Protein AF-A0A257TU50-F1 (afdb_monomer_lite)

Sequence (129 aa):
MDREEFIRVVEEANPHTVFAPLGITVANYDPDEMQVAMEIGERHLQHLGVLHGGVSALLAESAASRTGSLLATARPLFRGRTTQVYAVEVTDEIGALVCAARCTIAVRPRRSAERAPREAREPRAGGEA

Radius of gyration: 23.8 Å; chains: 1; bounding box: 45×47×83 Å

Structure (mmCIF, N/CA/C/O backbone):
data_AF-A0A257TU50-F1
#
_entry.id   AF-A0A257TU50-F1
#
loop_
_atom_site.group_PDB
_atom_site.id
_atom_site.type_symbol
_atom_site.label_atom_id
_atom_site.label_alt_id
_atom_site.label_comp_id
_atom_site.label_asym_id
_atom_site.label_entity_id
_atom_site.label_seq_id
_atom_site.pdbx_PDB_ins_code
_atom_site.Cartn_x
_atom_site.Cartn_y
_atom_site.Cartn_z
_atom_site.occupancy
_atom_site.B_iso_or_equiv
_atom_site.auth_seq_id
_atom_site.auth_comp_id
_atom_site.auth_asym_id
_atom_site.auth_atom_id
_atom_site.pdbx_PDB_model_num
ATOM 1 N N . MET A 1 1 ? 12.000 1.618 -21.088 1.00 69.50 1 MET A N 1
ATOM 2 C CA . MET A 1 1 ? 11.992 0.265 -20.517 1.00 69.50 1 MET A CA 1
ATOM 3 C C . MET A 1 1 ? 10.728 -0.405 -21.002 1.00 69.50 1 MET A C 1
ATOM 5 O O . MET A 1 1 ? 9.666 0.197 -20.860 1.00 69.50 1 MET A O 1
ATOM 9 N N . ASP A 1 2 ? 10.844 -1.551 -21.663 1.00 79.44 2 ASP A N 1
ATOM 10 C CA . ASP A 1 2 ? 9.668 -2.324 -22.076 1.00 79.44 2 ASP A CA 1
ATOM 11 C C . ASP A 1 2 ? 9.111 -3.164 -20.907 1.00 79.44 2 ASP A C 1
ATOM 13 O O . ASP A 1 2 ? 9.708 -3.233 -19.829 1.00 79.44 2 ASP A O 1
ATOM 17 N N . ARG A 1 3 ? 7.934 -3.774 -21.097 1.00 73.62 3 ARG A N 1
ATOM 18 C CA . ARG A 1 3 ? 7.250 -4.561 -20.057 1.00 73.62 3 ARG A CA 1
ATOM 19 C C . ARG A 1 3 ? 8.091 -5.730 -19.550 1.00 73.62 3 ARG A C 1
ATOM 21 O O . ARG A 1 3 ? 8.099 -5.994 -18.351 1.00 73.62 3 ARG A O 1
ATOM 28 N N . GLU A 1 4 ? 8.763 -6.448 -20.442 1.00 80.88 4 GLU A N 1
ATOM 29 C CA . GLU A 1 4 ? 9.524 -7.650 -20.087 1.00 80.88 4 GLU A CA 1
ATOM 30 C C . GLU A 1 4 ? 10.817 -7.288 -19.353 1.00 80.88 4 GLU A C 1
ATOM 32 O O . GLU A 1 4 ? 11.205 -7.953 -18.395 1.00 80.88 4 GLU A O 1
ATOM 37 N N . GLU A 1 5 ? 11.477 -6.215 -19.778 1.00 81.12 5 GLU A N 1
ATOM 38 C CA . GLU A 1 5 ? 12.626 -5.618 -19.108 1.00 81.12 5 GLU A CA 1
ATOM 39 C C . GLU A 1 5 ? 12.261 -5.134 -17.699 1.00 81.12 5 GLU A C 1
ATOM 41 O O . GLU A 1 5 ? 12.950 -5.497 -16.748 1.00 81.12 5 GLU A O 1
ATOM 46 N N . PHE A 1 6 ? 11.142 -4.420 -17.532 1.00 79.56 6 PHE A N 1
ATOM 47 C CA . PHE A 1 6 ? 10.698 -3.955 -16.214 1.00 79.56 6 PHE A CA 1
ATOM 48 C C . PHE A 1 6 ? 10.346 -5.111 -15.274 1.00 79.56 6 PHE A C 1
ATOM 50 O O . PHE A 1 6 ? 10.798 -5.128 -14.129 1.00 79.56 6 PHE A O 1
ATOM 57 N N . ILE A 1 7 ? 9.576 -6.098 -15.750 1.00 79.38 7 ILE A N 1
ATOM 58 C CA . ILE A 1 7 ? 9.208 -7.266 -14.937 1.00 79.38 7 ILE A CA 1
ATOM 59 C C . ILE A 1 7 ? 10.462 -8.019 -14.486 1.00 79.38 7 ILE A C 1
ATOM 61 O O . ILE A 1 7 ? 10.571 -8.316 -13.301 1.00 79.38 7 ILE A O 1
ATOM 65 N N . ARG A 1 8 ? 11.437 -8.249 -15.377 1.00 82.31 8 ARG A N 1
ATOM 66 C CA . ARG A 1 8 ? 12.713 -8.886 -15.005 1.00 82.31 8 ARG A CA 1
ATOM 67 C C . ARG A 1 8 ? 13.460 -8.102 -13.930 1.00 82.31 8 ARG A C 1
ATOM 69 O O . ARG A 1 8 ? 13.891 -8.699 -12.952 1.00 82.31 8 ARG A O 1
ATOM 76 N N . VAL A 1 9 ? 13.572 -6.779 -14.072 1.00 81.69 9 VAL A N 1
ATOM 77 C CA . VAL A 1 9 ? 14.241 -5.923 -13.075 1.00 81.69 9 VAL A CA 1
ATOM 78 C C . VAL A 1 9 ? 13.555 -6.023 -11.711 1.00 81.69 9 VAL A C 1
ATOM 80 O O . VAL A 1 9 ? 14.226 -6.150 -10.686 1.00 81.69 9 VAL A O 1
ATOM 83 N N . VAL A 1 10 ? 12.220 -5.990 -11.685 1.00 77.12 10 VAL A N 1
ATOM 84 C CA . VAL A 1 10 ? 11.456 -6.143 -10.441 1.00 77.12 10 VAL A CA 1
ATOM 85 C C . VAL A 1 10 ? 11.656 -7.541 -9.856 1.00 77.12 10 VAL A C 1
ATOM 87 O O . VAL A 1 10 ? 11.955 -7.660 -8.672 1.00 77.12 10 VAL A O 1
ATOM 90 N N . GLU A 1 11 ? 11.556 -8.598 -10.661 1.00 79.19 11 GLU A N 1
ATOM 91 C CA . GLU A 1 11 ? 11.745 -9.981 -10.211 1.00 79.19 11 GLU A CA 1
ATOM 92 C C . GLU A 1 11 ? 13.157 -10.261 -9.680 1.00 79.19 11 GLU A C 1
ATOM 94 O O . GLU A 1 11 ? 13.291 -10.944 -8.665 1.00 79.19 11 GLU A O 1
ATOM 99 N N . GLU A 1 12 ? 14.199 -9.698 -10.293 1.00 85.00 12 GLU A N 1
ATOM 100 C CA . GLU A 1 12 ? 15.582 -9.812 -9.812 1.00 85.00 12 GLU A CA 1
ATOM 101 C C . GLU A 1 12 ? 15.804 -9.060 -8.493 1.00 85.00 12 GLU A C 1
ATOM 103 O O . GLU A 1 12 ? 16.529 -9.538 -7.618 1.00 85.00 12 GLU A O 1
ATOM 108 N N . ALA A 1 13 ? 15.155 -7.906 -8.311 1.00 81.00 13 ALA A N 1
ATOM 109 C CA . ALA A 1 13 ? 15.233 -7.140 -7.070 1.00 81.00 13 ALA A CA 1
ATOM 110 C C . ALA A 1 13 ? 14.366 -7.736 -5.942 1.00 81.00 13 ALA A C 1
ATOM 112 O O . ALA A 1 13 ? 14.705 -7.592 -4.763 1.00 81.00 13 ALA A O 1
ATOM 113 N N . ASN A 1 14 ? 13.266 -8.420 -6.282 1.00 80.62 14 ASN A N 1
ATOM 114 C CA . ASN A 1 14 ? 12.231 -8.893 -5.353 1.00 80.62 14 ASN A CA 1
ATOM 115 C C . ASN A 1 14 ? 12.735 -9.660 -4.118 1.00 80.62 14 ASN A C 1
ATOM 117 O O . ASN A 1 14 ? 12.199 -9.400 -3.036 1.00 80.62 14 ASN A O 1
ATOM 121 N N . PRO A 1 15 ? 13.741 -10.560 -4.199 1.00 85.75 15 PRO A N 1
ATOM 122 C CA . PRO A 1 15 ? 14.267 -11.266 -3.026 1.00 85.75 15 PRO A CA 1
ATOM 123 C C . PRO A 1 15 ? 14.782 -10.345 -1.910 1.00 85.75 15 PRO A C 1
ATOM 125 O O . PRO A 1 15 ? 14.913 -10.781 -0.766 1.00 85.75 15 PRO A O 1
ATOM 128 N N . HIS A 1 16 ? 15.066 -9.080 -2.227 1.00 86.12 16 HIS A N 1
ATOM 129 C CA . HIS A 1 16 ? 15.618 -8.085 -1.310 1.00 86.12 16 HIS A CA 1
ATOM 130 C C . HIS A 1 16 ? 14.650 -6.932 -0.994 1.00 86.12 16 HIS A C 1
ATOM 132 O O . HIS A 1 16 ? 15.052 -5.959 -0.355 1.00 86.12 16 HIS A O 1
ATOM 138 N N . THR A 1 17 ? 13.382 -7.023 -1.407 1.00 88.19 17 THR A N 1
ATOM 139 C CA . THR A 1 17 ? 12.360 -5.993 -1.154 1.00 88.19 17 THR A CA 1
ATOM 140 C C . THR A 1 17 ? 11.211 -6.532 -0.303 1.00 88.19 1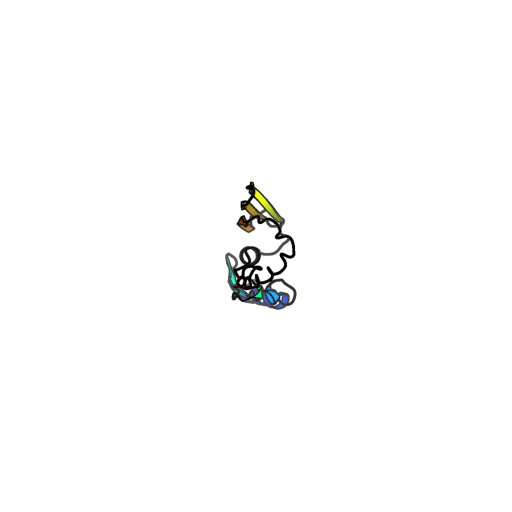7 THR A C 1
ATOM 142 O O . THR A 1 17 ? 11.182 -7.695 0.093 1.00 88.19 17 THR A O 1
ATOM 145 N N . VAL A 1 18 ? 10.222 -5.680 -0.025 1.00 89.19 18 VAL A N 1
ATOM 146 C CA . VAL A 1 18 ? 8.976 -6.075 0.651 1.00 89.19 18 VAL A CA 1
ATOM 147 C C . VAL A 1 18 ? 8.107 -7.030 -0.181 1.00 89.19 18 VAL A C 1
ATOM 149 O O . VAL A 1 18 ? 7.201 -7.645 0.380 1.00 89.19 18 VAL A O 1
ATOM 152 N N . PHE A 1 19 ? 8.378 -7.199 -1.484 1.00 89.75 19 PHE A N 1
ATOM 153 C CA . PHE A 1 19 ? 7.571 -8.047 -2.364 1.00 89.75 19 PHE A CA 1
ATOM 154 C C . PHE A 1 19 ? 7.701 -9.525 -2.001 1.00 89.75 19 PHE A C 1
ATOM 156 O O . PHE A 1 19 ? 6.683 -10.182 -1.800 1.00 89.75 19 PHE A O 1
ATOM 163 N N . ALA A 1 20 ? 8.922 -10.042 -1.840 1.00 90.19 20 ALA A N 1
ATOM 164 C CA . ALA A 1 20 ? 9.144 -11.447 -1.498 1.00 90.19 20 ALA A CA 1
ATOM 165 C C . ALA A 1 20 ? 8.497 -11.884 -0.164 1.00 90.19 20 ALA A C 1
ATOM 167 O O . ALA A 1 20 ? 7.720 -12.841 -0.176 1.00 90.19 20 ALA A O 1
ATOM 168 N N . PRO A 1 21 ? 8.727 -11.214 0.987 1.00 90.69 21 PRO A N 1
ATOM 169 C CA . PRO A 1 21 ? 8.136 -11.637 2.257 1.00 90.69 21 PRO A CA 1
ATOM 170 C C . PRO A 1 21 ? 6.609 -11.482 2.291 1.00 90.69 21 PRO A C 1
ATOM 172 O O . PRO A 1 21 ? 5.940 -12.202 3.033 1.00 90.69 21 PRO A O 1
ATOM 175 N N . LEU A 1 22 ? 6.036 -10.580 1.488 1.00 91.50 22 LEU A N 1
ATOM 176 C CA . LEU A 1 22 ? 4.586 -10.414 1.368 1.00 91.50 22 LEU A CA 1
ATOM 177 C C . LEU A 1 22 ? 3.990 -11.184 0.182 1.00 91.50 22 LEU A C 1
ATOM 179 O O . LEU A 1 22 ? 2.774 -11.260 0.068 1.00 91.50 22 LEU A O 1
ATOM 183 N N . GLY A 1 23 ? 4.790 -11.865 -0.640 1.00 89.94 23 GLY A N 1
ATOM 184 C CA . GLY A 1 23 ? 4.312 -12.586 -1.826 1.00 89.94 23 GLY A CA 1
ATOM 185 C C . GLY A 1 23 ? 3.569 -11.685 -2.815 1.00 89.94 23 GLY A C 1
ATOM 186 O O . GLY A 1 23 ? 2.549 -12.094 -3.368 1.00 89.94 23 GLY A O 1
ATOM 187 N N . ILE A 1 24 ? 4.048 -10.452 -2.982 1.00 88.75 24 ILE A N 1
ATOM 188 C CA . ILE A 1 24 ? 3.532 -9.502 -3.967 1.00 88.75 24 ILE A CA 1
ATOM 189 C C . ILE A 1 24 ? 4.155 -9.829 -5.326 1.00 88.75 24 ILE A C 1
ATOM 191 O O . ILE A 1 24 ? 5.347 -10.115 -5.426 1.00 88.75 24 ILE A O 1
ATOM 195 N N . THR A 1 25 ? 3.345 -9.768 -6.374 1.00 83.00 25 THR A N 1
ATOM 196 C CA . THR A 1 25 ? 3.727 -10.031 -7.765 1.00 83.00 25 THR A CA 1
ATOM 197 C C . THR A 1 25 ? 3.260 -8.889 -8.656 1.00 83.00 25 THR A C 1
ATOM 199 O O . THR A 1 25 ? 2.272 -8.222 -8.348 1.00 83.00 25 THR A O 1
ATOM 202 N N . VAL A 1 26 ? 3.957 -8.651 -9.767 1.00 82.06 26 VAL A N 1
ATOM 203 C CA . VAL A 1 26 ? 3.488 -7.724 -10.805 1.00 82.06 26 VAL A CA 1
ATOM 204 C C . VAL A 1 26 ? 2.537 -8.490 -11.717 1.00 82.06 26 VAL A C 1
ATOM 206 O O . VAL A 1 26 ? 2.952 -9.404 -12.423 1.00 82.06 26 VAL A O 1
ATOM 209 N N . ALA A 1 27 ? 1.255 -8.135 -11.693 1.00 74.56 27 ALA A N 1
ATOM 210 C CA . ALA A 1 27 ? 0.243 -8.746 -12.551 1.00 74.56 27 ALA A CA 1
ATOM 211 C C . ALA A 1 27 ? 0.274 -8.142 -13.963 1.00 74.56 27 ALA A C 1
ATOM 213 O O . ALA A 1 27 ? 0.137 -8.854 -14.961 1.00 74.56 27 ALA A O 1
ATOM 214 N N . ASN A 1 28 ? 0.487 -6.826 -14.056 1.00 69.94 28 ASN A N 1
ATOM 215 C CA . ASN A 1 28 ? 0.605 -6.120 -15.325 1.00 69.94 28 ASN A CA 1
ATOM 216 C C . ASN A 1 28 ? 1.503 -4.883 -15.215 1.00 69.94 28 ASN A C 1
ATOM 218 O O . ASN A 1 28 ? 1.593 -4.257 -14.160 1.00 69.94 28 ASN A O 1
ATOM 222 N N . TYR A 1 29 ? 2.123 -4.520 -16.334 1.00 70.00 29 TYR A N 1
ATOM 223 C CA . TYR A 1 29 ? 2.859 -3.277 -16.490 1.00 70.00 29 TYR A CA 1
ATO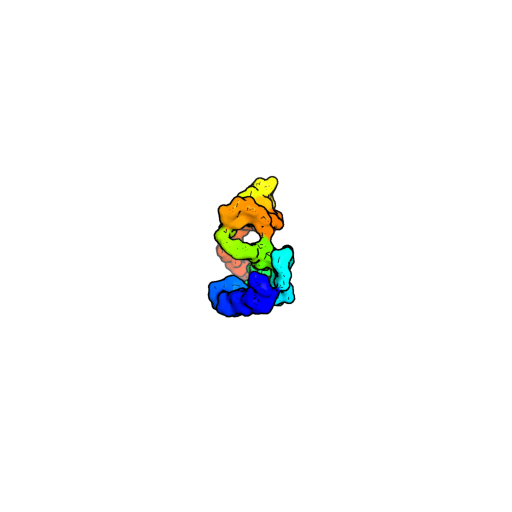M 224 C C . TYR A 1 29 ? 2.746 -2.774 -17.931 1.00 70.00 29 TYR A C 1
ATOM 226 O O . TYR A 1 29 ? 2.992 -3.524 -18.877 1.00 70.00 29 TYR A O 1
ATOM 234 N N . ASP A 1 30 ? 2.430 -1.494 -18.061 1.00 66.69 30 ASP A N 1
ATOM 235 C CA . ASP A 1 30 ? 2.508 -0.655 -19.256 1.00 66.69 30 ASP A CA 1
ATOM 236 C C . ASP A 1 30 ? 2.975 0.751 -18.815 1.00 66.69 30 ASP A C 1
ATOM 238 O O . ASP A 1 30 ? 2.768 1.079 -17.645 1.00 66.69 30 ASP A O 1
ATOM 242 N N . PRO A 1 31 ? 3.616 1.603 -19.645 1.00 66.75 31 PRO A N 1
ATOM 243 C CA . PRO A 1 31 ? 4.126 2.909 -19.214 1.00 66.75 31 PRO A CA 1
ATOM 244 C C . PRO A 1 31 ? 3.126 3.817 -18.483 1.00 66.75 31 PRO A C 1
ATOM 246 O O . PRO A 1 31 ? 3.565 4.603 -17.643 1.00 66.75 31 PRO A O 1
ATOM 249 N N . ASP A 1 32 ? 1.822 3.655 -18.710 1.00 65.31 32 ASP A N 1
ATOM 250 C CA . ASP A 1 32 ? 0.785 4.444 -18.037 1.00 65.31 32 ASP A CA 1
ATOM 251 C C . ASP A 1 32 ? 0.154 3.732 -16.822 1.00 65.31 32 ASP A C 1
ATOM 253 O O . ASP A 1 32 ? -0.429 4.379 -15.953 1.00 65.31 32 ASP A O 1
ATOM 257 N N . GLU A 1 33 ? 0.326 2.411 -16.678 1.00 63.78 33 GLU A N 1
ATOM 258 C CA . GLU A 1 33 ? -0.374 1.611 -15.662 1.00 63.78 33 GLU A CA 1
ATOM 259 C C . GLU A 1 33 ? 0.488 0.466 -15.103 1.00 63.78 33 GLU A C 1
ATOM 261 O O . GLU A 1 33 ? 1.105 -0.296 -15.843 1.00 63.78 33 GLU A O 1
ATOM 266 N N . MET A 1 34 ? 0.501 0.297 -13.780 1.00 71.50 34 MET A N 1
ATOM 267 C CA . MET A 1 34 ? 1.112 -0.858 -13.122 1.00 71.50 34 MET A CA 1
ATOM 268 C C . MET A 1 34 ? 0.105 -1.515 -12.181 1.00 71.50 34 MET A C 1
ATOM 270 O O . MET A 1 34 ? -0.552 -0.857 -11.377 1.00 71.50 34 MET A O 1
ATOM 274 N N . GLN A 1 35 ? 0.001 -2.838 -12.277 1.00 70.19 35 GLN A N 1
ATOM 275 C CA . GLN A 1 35 ? -0.861 -3.649 -11.430 1.00 70.19 35 GLN A CA 1
ATOM 276 C C . GLN A 1 35 ? -0.006 -4.628 -10.638 1.00 70.19 35 GLN A C 1
ATOM 278 O O . GLN A 1 35 ? 0.776 -5.395 -11.205 1.00 70.19 35 GLN A O 1
ATOM 283 N N . VAL A 1 36 ? -0.201 -4.642 -9.325 1.00 80.88 36 VAL A N 1
ATOM 284 C CA . VAL A 1 36 ? 0.410 -5.613 -8.417 1.00 80.88 36 VAL A CA 1
ATOM 285 C C . VAL A 1 36 ? -0.668 -6.433 -7.725 1.00 80.88 36 VAL A C 1
ATOM 287 O O . VAL A 1 36 ? -1.762 -5.942 -7.442 1.00 80.88 36 VAL A O 1
ATOM 290 N N . ALA A 1 37 ? -0.353 -7.691 -7.452 1.00 77.31 37 ALA A N 1
ATOM 291 C CA . ALA A 1 37 ? -1.252 -8.653 -6.839 1.00 77.31 37 ALA A CA 1
ATOM 292 C C . ALA A 1 37 ? -0.561 -9.376 -5.683 1.00 77.31 37 ALA A C 1
ATOM 294 O O . ALA A 1 37 ? 0.657 -9.535 -5.664 1.00 77.31 37 ALA A O 1
ATOM 295 N N . MET A 1 38 ? -1.353 -9.825 -4.716 1.00 88.44 38 MET A N 1
ATOM 296 C CA . MET A 1 38 ? -0.884 -10.559 -3.546 1.00 88.44 38 MET A CA 1
ATOM 297 C C . MET A 1 38 ? -2.005 -11.461 -3.037 1.00 88.44 38 MET A C 1
ATOM 299 O O . MET A 1 38 ? -3.117 -10.996 -2.790 1.00 88.44 38 MET A O 1
ATOM 303 N N . GLU A 1 39 ? -1.683 -12.732 -2.814 1.00 87.44 39 GLU A N 1
ATOM 304 C CA . GLU A 1 39 ? -2.583 -13.688 -2.170 1.00 87.44 39 GLU A CA 1
ATOM 305 C C . GLU A 1 39 ? -2.620 -13.462 -0.653 1.00 87.44 39 GLU A C 1
ATOM 307 O O . GLU A 1 39 ? -1.584 -13.443 0.019 1.00 87.44 39 GLU A O 1
ATOM 312 N N . ILE A 1 40 ? -3.814 -13.314 -0.075 1.00 86.38 40 ILE A N 1
ATOM 313 C CA . ILE A 1 40 ? -3.968 -12.997 1.350 1.00 86.38 40 ILE A CA 1
ATOM 314 C C . ILE A 1 40 ? -3.833 -14.269 2.206 1.00 86.38 40 ILE A C 1
ATOM 316 O O . ILE A 1 40 ? -4.789 -15.010 2.397 1.00 86.38 40 ILE A O 1
ATOM 320 N N . GLY A 1 41 ? -2.646 -14.494 2.776 1.00 86.75 41 GLY A N 1
ATOM 321 C CA . GLY A 1 41 ? -2.400 -15.445 3.874 1.00 86.75 41 GLY A CA 1
ATOM 322 C C . GLY A 1 41 ? -2.296 -14.828 5.283 1.00 86.75 41 GLY A C 1
ATOM 323 O O . GLY A 1 41 ? -2.357 -13.611 5.459 1.00 86.75 41 GLY A O 1
ATOM 324 N N . GLU A 1 42 ? -2.069 -15.682 6.291 1.00 91.75 42 GLU A N 1
ATOM 325 C CA . GLU A 1 42 ? -2.004 -15.321 7.725 1.00 91.75 42 GLU A CA 1
ATOM 326 C C . GLU A 1 42 ? -1.010 -14.194 8.044 1.00 91.75 42 GLU A C 1
ATOM 328 O O . GLU A 1 42 ? -1.298 -13.322 8.861 1.00 91.75 42 GLU A O 1
ATOM 333 N N . ARG A 1 43 ? 0.136 -14.162 7.352 1.00 91.44 43 ARG A N 1
ATOM 334 C CA . ARG A 1 43 ? 1.187 -13.142 7.526 1.00 91.44 43 ARG A CA 1
ATOM 335 C C . ARG A 1 43 ? 0.751 -11.718 7.151 1.00 91.44 43 ARG A C 1
ATOM 337 O O . ARG A 1 43 ? 1.432 -10.762 7.510 1.00 91.44 43 ARG A O 1
ATOM 344 N N . HIS A 1 44 ? -0.363 -11.568 6.433 1.00 90.56 44 HIS A N 1
ATOM 345 C CA . HIS A 1 44 ? -0.928 -10.267 6.056 1.00 90.56 44 HIS A CA 1
ATOM 346 C C . HIS A 1 44 ? -1.993 -9.783 7.038 1.00 90.56 44 HIS A C 1
ATOM 348 O O . HIS A 1 44 ? -2.490 -8.662 6.907 1.00 90.56 44 HIS A O 1
ATOM 354 N N . LEU A 1 45 ? -2.386 -10.623 7.995 1.00 87.44 45 LEU A N 1
ATOM 355 C CA . LEU A 1 45 ? -3.419 -10.296 8.960 1.00 87.44 45 LEU A CA 1
ATOM 356 C C . LEU A 1 45 ? -2.820 -9.496 10.116 1.00 87.44 45 LEU A C 1
ATOM 358 O O . LEU A 1 45 ? -1.680 -9.694 10.533 1.00 87.44 45 LEU A O 1
ATOM 362 N N . GLN A 1 46 ? -3.607 -8.583 10.670 1.00 87.69 46 GLN A N 1
ATOM 363 C CA . GLN A 1 46 ? -3.291 -7.991 11.960 1.00 87.69 46 GLN A CA 1
ATOM 364 C C . GLN A 1 46 ? -3.729 -8.934 13.102 1.00 87.69 46 GLN A C 1
ATOM 366 O O . GLN A 1 46 ? -4.395 -9.943 12.895 1.00 87.69 46 GLN A O 1
ATOM 371 N N . HIS A 1 47 ? -3.388 -8.590 14.344 1.00 87.12 47 HIS A N 1
ATOM 372 C CA . HIS A 1 47 ? -3.606 -9.404 15.555 1.00 87.12 47 HIS A CA 1
ATOM 373 C C . HIS A 1 47 ? -5.074 -9.752 15.913 1.00 87.12 47 HIS A C 1
ATOM 375 O O . HIS A 1 47 ? -5.313 -10.388 16.935 1.00 87.12 47 HIS A O 1
ATOM 381 N N . LEU A 1 48 ? -6.066 -9.306 15.137 1.00 88.75 48 LEU A N 1
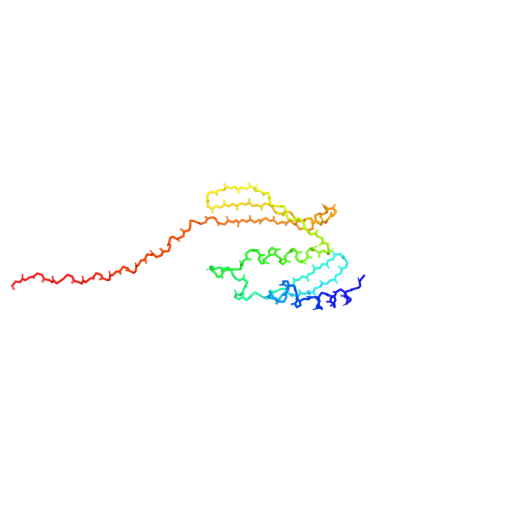ATOM 382 C CA . LEU A 1 48 ? -7.487 -9.673 15.257 1.00 88.75 48 LEU A CA 1
ATOM 383 C C . LEU A 1 48 ? -7.947 -10.588 14.103 1.00 88.75 48 LEU A C 1
ATOM 385 O O . LEU A 1 48 ? -9.138 -10.864 14.007 1.00 88.75 48 LEU A O 1
ATOM 389 N N . GLY A 1 49 ? -7.035 -11.052 13.241 1.00 81.56 49 GLY A N 1
ATOM 390 C CA . GLY A 1 49 ? -7.338 -11.986 12.155 1.00 81.56 49 GLY A CA 1
ATOM 391 C C . GLY A 1 49 ? -7.955 -11.352 10.905 1.00 81.56 49 GLY A C 1
ATOM 392 O O . GLY A 1 49 ? -8.474 -12.076 10.063 1.00 81.56 49 GLY A O 1
ATOM 393 N N . VAL A 1 50 ? -7.915 -10.023 10.758 1.00 80.19 50 VAL A N 1
ATOM 394 C CA . VAL A 1 50 ? -8.339 -9.330 9.524 1.00 80.19 50 VAL A CA 1
ATOM 395 C C . VAL A 1 50 ? -7.135 -8.776 8.769 1.00 80.19 50 VAL A C 1
ATOM 397 O O . VAL A 1 50 ? -6.085 -8.573 9.371 1.00 80.19 50 VAL A O 1
ATOM 400 N N . LEU A 1 51 ? -7.271 -8.505 7.466 1.00 81.56 51 LEU A N 1
ATOM 401 C CA . LEU A 1 51 ? -6.198 -7.917 6.656 1.00 81.56 51 LEU A CA 1
ATOM 402 C C . LEU A 1 51 ? -5.649 -6.642 7.316 1.00 81.56 51 LEU A C 1
ATOM 404 O O . LEU A 1 51 ? -6.397 -5.730 7.680 1.00 81.56 51 LEU A O 1
ATOM 408 N N . HIS A 1 52 ? -4.331 -6.579 7.488 1.00 88.06 52 HIS A N 1
ATOM 409 C CA . HIS A 1 52 ? -3.666 -5.423 8.063 1.00 88.06 52 HIS A CA 1
ATOM 410 C C . HIS A 1 52 ? -3.765 -4.241 7.089 1.00 88.06 52 HIS A C 1
ATOM 412 O O . HIS A 1 52 ? -3.228 -4.294 5.988 1.00 88.06 52 HIS A O 1
ATOM 418 N N . GLY A 1 53 ? -4.388 -3.132 7.497 1.00 80.06 53 GLY A N 1
ATOM 419 C CA . GLY A 1 53 ? -4.593 -1.980 6.602 1.00 80.06 53 GLY A CA 1
ATOM 420 C C . GLY A 1 53 ? -3.296 -1.404 6.011 1.00 80.06 53 GLY A C 1
ATOM 421 O O . GLY A 1 53 ? -3.284 -0.959 4.871 1.00 80.06 53 GLY A O 1
ATOM 422 N N . GLY A 1 54 ? -2.183 -1.480 6.750 1.00 86.25 54 GLY A N 1
ATOM 423 C CA . GLY A 1 54 ? -0.855 -1.113 6.237 1.00 86.25 54 GLY A CA 1
ATOM 424 C C . GLY A 1 54 ? -0.357 -1.989 5.079 1.00 86.25 54 GLY A C 1
ATOM 425 O O . GLY A 1 54 ? 0.360 -1.488 4.225 1.00 86.25 54 GLY A O 1
ATOM 426 N N . VAL A 1 55 ? -0.775 -3.257 5.002 1.00 88.38 55 VAL A N 1
ATOM 427 C CA . VAL A 1 55 ? -0.445 -4.145 3.875 1.00 88.38 55 VAL A CA 1
ATOM 428 C C . VAL A 1 55 ? -1.229 -3.725 2.628 1.00 88.38 55 VAL A C 1
ATOM 430 O O . VAL A 1 55 ? -0.670 -3.672 1.539 1.00 88.38 55 VAL A O 1
ATOM 433 N N . SER A 1 56 ? -2.499 -3.337 2.786 1.00 78.50 56 SER A N 1
ATOM 434 C CA . SER A 1 56 ? -3.296 -2.763 1.693 1.00 78.50 56 SER A CA 1
ATOM 435 C C . SER A 1 56 ? -2.729 -1.431 1.192 1.00 78.50 56 SER A C 1
ATOM 437 O O . SER A 1 56 ? -2.679 -1.208 -0.013 1.00 78.50 56 SER A O 1
ATOM 439 N N . ALA A 1 57 ? -2.283 -0.559 2.104 1.00 82.75 57 ALA A N 1
ATOM 440 C CA . ALA A 1 57 ? -1.646 0.710 1.749 1.00 82.75 57 ALA A CA 1
ATOM 441 C C . ALA A 1 57 ? -0.316 0.494 1.008 1.00 82.75 57 ALA A C 1
ATOM 443 O O . ALA A 1 57 ? -0.093 1.121 -0.021 1.00 82.75 57 ALA A O 1
ATOM 444 N N . LEU A 1 58 ? 0.512 -0.444 1.482 1.00 87.06 58 LEU A N 1
ATOM 445 C CA . LEU A 1 58 ? 1.763 -0.829 0.829 1.00 87.06 58 LEU A CA 1
ATOM 446 C C . LEU A 1 58 ? 1.521 -1.365 -0.585 1.00 87.06 58 LEU A C 1
ATOM 448 O O . LEU A 1 58 ? 2.243 -0.985 -1.500 1.00 87.06 58 LEU A O 1
ATOM 452 N N . LEU A 1 59 ? 0.505 -2.213 -0.783 1.00 79.31 59 LEU A N 1
ATOM 453 C CA . LEU A 1 59 ? 0.164 -2.741 -2.108 1.00 79.31 59 LEU A CA 1
ATOM 454 C C . LEU A 1 59 ? -0.283 -1.618 -3.060 1.00 79.31 59 LEU A C 1
ATOM 456 O O . LEU A 1 59 ? 0.157 -1.579 -4.204 1.00 79.31 59 LEU A O 1
ATOM 460 N N . ALA A 1 60 ? -1.102 -0.676 -2.579 1.00 75.62 60 ALA A N 1
ATOM 461 C CA . ALA A 1 60 ? -1.536 0.483 -3.361 1.00 75.62 60 ALA A CA 1
ATOM 462 C C . ALA A 1 60 ? -0.369 1.420 -3.728 1.00 75.62 60 ALA A C 1
ATOM 464 O O . ALA A 1 60 ? -0.270 1.865 -4.867 1.00 75.62 60 ALA A O 1
ATOM 465 N N . GLU A 1 61 ? 0.542 1.691 -2.791 1.00 80.19 61 GLU A N 1
ATOM 466 C CA . GLU A 1 61 ? 1.760 2.470 -3.053 1.00 80.19 61 GLU A CA 1
ATOM 467 C C . GLU A 1 61 ? 2.702 1.747 -4.027 1.00 80.19 61 GLU A C 1
ATOM 469 O O . GLU A 1 61 ? 3.246 2.363 -4.940 1.00 80.19 61 GLU A O 1
ATOM 474 N N . SER A 1 62 ? 2.836 0.425 -3.891 1.00 82.00 62 SER A N 1
ATOM 475 C CA . SER A 1 62 ? 3.638 -0.405 -4.799 1.00 82.00 62 SER A CA 1
ATOM 476 C C . SER A 1 62 ? 3.074 -0.419 -6.223 1.00 82.00 62 SER A C 1
ATOM 478 O O . SER A 1 62 ? 3.844 -0.513 -7.170 1.00 82.00 62 SER A O 1
ATOM 480 N N . ALA A 1 63 ? 1.750 -0.301 -6.387 1.00 74.12 63 ALA A N 1
ATOM 481 C CA . ALA A 1 63 ? 1.108 -0.153 -7.696 1.00 74.12 63 ALA A CA 1
ATOM 482 C C . ALA A 1 63 ? 1.351 1.233 -8.316 1.00 74.12 63 ALA A C 1
ATOM 484 O O . ALA A 1 63 ? 1.434 1.367 -9.532 1.00 74.12 63 ALA A O 1
ATOM 485 N N . ALA A 1 64 ? 1.423 2.269 -7.479 1.00 69.81 64 ALA A N 1
ATOM 486 C CA . ALA A 1 64 ? 1.496 3.654 -7.923 1.00 69.81 64 ALA A CA 1
ATOM 487 C C . ALA A 1 64 ? 2.931 4.156 -8.145 1.00 69.81 64 ALA A C 1
ATOM 489 O O . ALA A 1 64 ? 3.147 5.061 -8.950 1.00 69.81 64 ALA A O 1
ATOM 490 N N . SER A 1 65 ? 3.913 3.608 -7.425 1.00 69.12 65 SER A N 1
ATOM 491 C CA . SER A 1 65 ? 5.281 4.124 -7.465 1.00 69.12 65 SER A CA 1
ATOM 492 C C . SER A 1 65 ? 6.028 3.685 -8.724 1.00 69.12 65 SER A C 1
ATOM 494 O O . SER A 1 65 ? 6.207 2.503 -9.012 1.00 69.12 65 SER A O 1
ATOM 496 N N . ARG A 1 66 ? 6.499 4.680 -9.480 1.00 63.50 66 ARG A N 1
ATOM 497 C CA . ARG A 1 66 ? 7.345 4.511 -10.663 1.00 63.50 66 ARG A CA 1
ATOM 498 C C . ARG A 1 66 ? 8.707 5.136 -10.364 1.00 63.50 66 ARG A C 1
ATOM 500 O O . ARG A 1 66 ? 9.027 6.198 -10.874 1.00 63.50 66 ARG A O 1
ATOM 507 N N . THR A 1 67 ? 9.512 4.446 -9.552 1.00 49.88 67 THR A N 1
ATOM 508 C CA . THR A 1 67 ? 10.903 4.810 -9.187 1.00 49.88 67 THR A CA 1
ATOM 509 C C . THR A 1 67 ? 11.056 6.073 -8.318 1.00 49.88 67 THR A C 1
ATOM 511 O O . THR A 1 67 ? 10.142 6.883 -8.239 1.00 49.88 67 THR A O 1
ATOM 514 N N . GLY A 1 68 ? 12.208 6.219 -7.649 1.00 54.03 68 GLY A N 1
ATOM 515 C CA . GLY A 1 68 ? 12.572 7.438 -6.912 1.00 54.03 68 GLY A CA 1
ATOM 516 C C . GLY A 1 68 ? 12.378 7.388 -5.390 1.00 54.03 68 GLY A C 1
ATOM 517 O O . GLY A 1 68 ? 12.016 6.359 -4.815 1.00 54.03 68 GLY A O 1
ATOM 518 N N . SER A 1 69 ? 12.691 8.497 -4.717 1.00 46.50 69 SER A N 1
ATOM 519 C CA . SER A 1 69 ? 12.521 8.638 -3.263 1.00 46.50 69 SER A CA 1
ATOM 520 C C . SER A 1 69 ? 11.118 9.151 -2.966 1.00 46.50 69 SER A C 1
ATOM 522 O O . SER A 1 69 ? 10.741 10.219 -3.432 1.00 46.50 69 SER A O 1
ATOM 524 N N . LEU A 1 70 ? 10.356 8.424 -2.152 1.00 61.16 70 LEU A N 1
ATOM 525 C CA . LEU A 1 70 ? 8.980 8.794 -1.826 1.00 61.16 70 LEU A CA 1
ATOM 526 C C . LEU A 1 70 ? 8.886 9.534 -0.488 1.00 61.16 70 LEU A C 1
ATOM 528 O O . LEU A 1 70 ? 9.565 9.192 0.485 1.00 61.16 70 LEU A O 1
ATOM 532 N N . LEU A 1 71 ? 7.985 10.513 -0.421 1.00 56.78 71 LEU A N 1
ATOM 533 C CA . LEU A 1 71 ? 7.607 11.221 0.798 1.00 56.78 71 LEU A CA 1
ATOM 534 C C . LEU A 1 71 ? 6.122 10.999 1.097 1.00 56.78 71 LEU A C 1
ATOM 536 O O . LEU A 1 71 ? 5.258 11.490 0.378 1.00 56.78 71 LEU A O 1
ATOM 540 N N . ALA A 1 72 ? 5.820 10.326 2.208 1.00 62.53 72 ALA A N 1
ATOM 541 C CA . ALA A 1 72 ? 4.456 10.167 2.704 1.00 62.53 72 ALA A CA 1
ATOM 542 C C . ALA A 1 72 ? 4.114 11.235 3.758 1.00 62.53 72 AL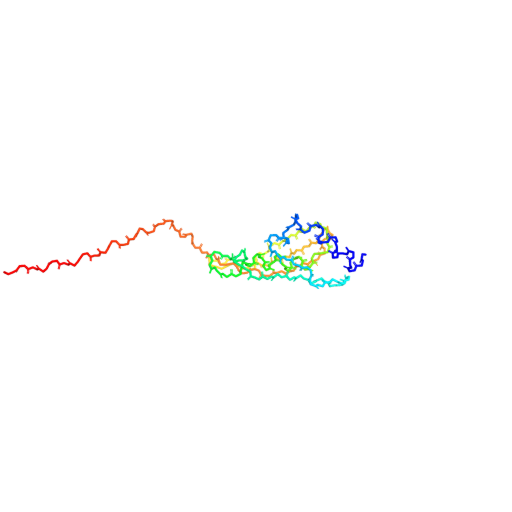A A C 1
ATOM 544 O O . ALA A 1 72 ? 4.710 11.292 4.835 1.00 62.53 72 ALA A O 1
ATOM 545 N N . THR A 1 73 ? 3.103 12.054 3.481 1.00 63.72 73 THR A N 1
ATOM 546 C CA . THR A 1 73 ? 2.574 13.078 4.386 1.00 63.72 73 THR A CA 1
ATOM 547 C C . THR A 1 73 ? 1.197 12.670 4.896 1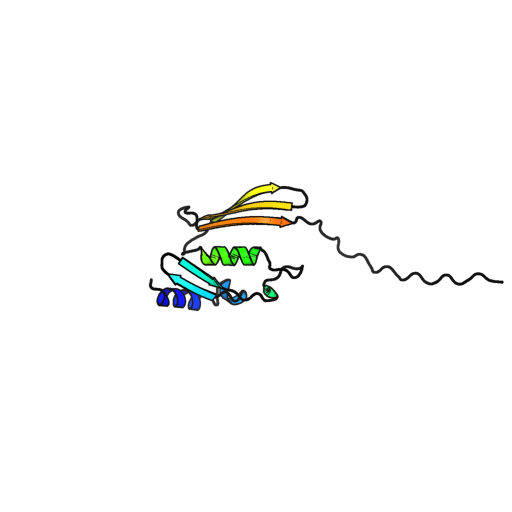.00 63.72 73 THR A C 1
ATOM 549 O O . THR A 1 73 ? 0.233 12.612 4.138 1.00 63.72 73 THR A O 1
ATOM 552 N N . ALA A 1 74 ? 1.075 12.440 6.206 1.00 63.88 74 ALA A N 1
ATOM 553 C CA . ALA A 1 74 ? -0.202 12.154 6.857 1.00 63.88 74 ALA A CA 1
ATOM 554 C C . ALA A 1 74 ? -0.780 13.407 7.532 1.00 63.88 74 ALA A C 1
ATOM 556 O O . ALA A 1 74 ? -0.235 13.913 8.517 1.00 63.88 74 ALA A O 1
ATOM 557 N N . ARG A 1 75 ? -1.930 13.882 7.052 1.00 82.81 75 ARG A N 1
ATOM 558 C CA . ARG A 1 75 ? -2.683 14.992 7.647 1.00 82.81 75 ARG A CA 1
ATOM 559 C C . ARG A 1 75 ? -3.897 14.459 8.411 1.00 82.81 75 ARG A C 1
ATOM 561 O O . ARG A 1 75 ? -4.690 13.704 7.844 1.00 82.81 75 ARG A O 1
ATOM 568 N N . PRO A 1 76 ? -4.082 14.818 9.693 1.00 78.50 76 PRO A N 1
ATOM 569 C CA . PRO A 1 76 ? -5.270 14.412 10.430 1.00 78.50 76 PRO A CA 1
ATOM 570 C C . PRO A 1 76 ? -6.512 15.108 9.866 1.00 78.50 76 PRO A C 1
ATOM 572 O O . PRO A 1 76 ? -6.578 16.332 9.833 1.00 78.50 76 PRO A O 1
ATOM 575 N N . LEU A 1 77 ? -7.513 14.321 9.480 1.00 88.00 77 LEU A N 1
ATOM 576 C CA . LEU A 1 77 ? -8.847 14.809 9.118 1.00 88.00 77 LEU A CA 1
ATOM 577 C C . LEU A 1 77 ? -9.786 14.817 10.329 1.00 88.00 77 LEU A C 1
ATOM 579 O O . LEU A 1 77 ? -10.636 15.690 10.463 1.00 88.00 77 LEU A O 1
ATOM 583 N N . PHE A 1 78 ? -9.633 13.841 11.228 1.00 92.06 78 PHE A N 1
ATOM 584 C CA . PHE A 1 78 ? -10.409 13.736 12.462 1.00 92.06 78 PHE A CA 1
ATOM 585 C C . PHE A 1 78 ? -9.592 13.021 13.543 1.00 92.06 78 PHE A C 1
ATOM 587 O O . PHE A 1 78 ? -8.988 11.985 13.277 1.00 92.06 78 PHE A O 1
ATOM 594 N N . ARG A 1 79 ? -9.579 13.534 14.780 1.00 92.19 79 ARG A N 1
ATOM 595 C CA . ARG A 1 79 ? -8.858 12.927 15.916 1.00 92.19 79 ARG A CA 1
ATOM 596 C C . ARG A 1 79 ? -9.773 12.723 17.123 1.00 92.19 79 ARG A C 1
ATOM 598 O O . ARG A 1 79 ? -9.720 13.466 18.098 1.00 92.19 79 ARG A O 1
ATOM 605 N N . GLY A 1 80 ? -10.616 11.699 17.054 1.00 88.50 80 GLY A N 1
ATOM 606 C CA . GLY A 1 80 ? -11.437 11.256 18.177 1.00 88.50 80 GLY A CA 1
ATOM 607 C C . GLY A 1 80 ? -10.669 10.377 19.171 1.00 88.50 80 GLY A C 1
ATOM 608 O O . GLY A 1 80 ? -9.598 9.841 18.879 1.00 88.50 80 GLY A O 1
ATOM 609 N N . ARG A 1 81 ? -11.252 10.184 20.362 1.00 89.88 81 ARG A N 1
ATOM 610 C CA . ARG A 1 81 ? -10.667 9.351 21.435 1.00 89.88 81 ARG A CA 1
ATOM 611 C C . ARG A 1 81 ? -10.569 7.866 21.073 1.00 89.88 81 ARG A C 1
ATOM 613 O O . ARG A 1 81 ? -9.701 7.177 21.594 1.00 89.88 81 ARG A O 1
ATOM 620 N N . THR A 1 82 ? -11.472 7.377 20.227 1.00 88.38 82 THR A N 1
ATOM 621 C CA . THR A 1 82 ? -11.598 5.957 19.852 1.00 88.38 82 THR A CA 1
ATOM 622 C C . THR A 1 82 ? -11.385 5.699 18.363 1.00 88.38 82 THR A C 1
ATOM 624 O O . THR A 1 82 ? -11.166 4.552 17.978 1.00 88.38 82 THR A O 1
ATOM 627 N N . THR A 1 83 ? -11.408 6.749 17.540 1.00 88.81 83 THR A N 1
ATOM 628 C CA . THR A 1 83 ? -11.229 6.683 16.087 1.00 88.81 83 THR A CA 1
ATOM 629 C C . THR A 1 83 ? -10.494 7.927 15.613 1.00 88.81 83 THR A C 1
ATOM 631 O O . THR A 1 83 ? -10.865 9.040 15.986 1.00 88.81 83 THR A O 1
ATOM 634 N N . GLN A 1 84 ? -9.491 7.753 14.761 1.00 81.75 84 GLN A N 1
ATOM 635 C CA . GLN A 1 84 ? -8.800 8.843 14.079 1.00 81.75 84 GLN A CA 1
ATOM 636 C C . GLN A 1 84 ? -8.804 8.591 12.572 1.00 81.75 84 GLN A C 1
ATOM 638 O O . GLN A 1 84 ? -8.716 7.446 12.141 1.00 81.75 84 GLN A O 1
ATOM 643 N N . VAL A 1 85 ? -8.911 9.648 11.776 1.00 87.50 85 VAL A N 1
ATOM 644 C CA . VAL A 1 85 ? -8.914 9.586 10.313 1.00 87.50 85 VAL A CA 1
ATOM 645 C C . VAL A 1 85 ? -7.805 10.481 9.790 1.00 87.50 85 VAL A C 1
ATOM 647 O O . VAL A 1 85 ? -7.704 11.639 10.199 1.00 87.50 85 VAL A O 1
ATOM 650 N N . TYR A 1 86 ? -7.000 9.951 8.879 1.00 73.12 86 TYR A N 1
ATOM 651 C CA . TYR A 1 86 ? -5.893 10.651 8.239 1.00 73.12 86 TYR A CA 1
ATOM 652 C C . TYR A 1 86 ? -6.048 10.608 6.722 1.00 73.12 86 TYR A C 1
ATOM 654 O O . TYR A 1 86 ? -6.376 9.556 6.172 1.00 73.12 86 TYR A O 1
ATOM 662 N N . ALA A 1 87 ? -5.798 11.738 6.066 1.00 84.56 87 ALA A N 1
ATOM 663 C CA . ALA A 1 87 ? -5.431 11.771 4.657 1.00 84.56 87 ALA A CA 1
ATOM 664 C C . ALA A 1 87 ? -3.930 11.512 4.573 1.00 84.56 87 ALA A C 1
ATOM 666 O O . ALA A 1 87 ? -3.167 12.119 5.324 1.00 84.56 87 ALA A O 1
ATOM 667 N N . VAL A 1 88 ? -3.519 10.610 3.699 1.00 78.50 88 VAL A N 1
ATOM 668 C CA . VAL A 1 88 ? -2.115 10.317 3.433 1.00 78.50 88 VAL A CA 1
ATOM 669 C C . VAL A 1 88 ? -1.872 10.597 1.965 1.00 78.50 88 VAL A C 1
ATOM 671 O O . VAL A 1 88 ? -2.549 10.028 1.116 1.00 78.50 88 VAL A O 1
ATOM 674 N N . GLU A 1 89 ? -0.933 11.485 1.686 1.00 83.81 89 GLU A N 1
ATOM 675 C CA . GLU A 1 89 ? -0.453 11.788 0.341 1.00 83.81 89 GLU A CA 1
ATOM 676 C C . GLU A 1 89 ? 0.984 11.286 0.252 1.00 83.81 89 GLU A C 1
ATOM 678 O O . GLU A 1 89 ? 1.796 11.608 1.116 1.00 83.81 89 GLU A O 1
ATOM 683 N N . VAL A 1 90 ? 1.291 10.487 -0.759 1.00 75.31 90 VAL A N 1
ATOM 684 C CA . VAL A 1 90 ? 2.646 10.050 -1.088 1.00 75.31 90 VAL A CA 1
ATOM 685 C C . VAL A 1 90 ? 3.055 10.778 -2.353 1.00 75.31 90 VAL A C 1
ATOM 687 O O . VAL A 1 90 ? 2.342 10.699 -3.354 1.00 75.31 90 VAL A O 1
ATOM 690 N N . THR A 1 91 ? 4.174 11.487 -2.308 1.00 71.81 91 THR A N 1
ATOM 691 C CA . THR A 1 91 ? 4.746 12.189 -3.459 1.00 71.81 91 THR A CA 1
ATOM 692 C C . THR A 1 91 ? 6.121 11.636 -3.799 1.00 71.81 91 THR A C 1
ATOM 694 O O . THR A 1 91 ? 6.795 11.098 -2.921 1.00 71.81 91 THR A O 1
ATOM 697 N N . ASP A 1 92 ? 6.547 11.787 -5.047 1.00 74.19 92 ASP A N 1
ATOM 698 C CA . ASP A 1 92 ? 7.929 11.523 -5.462 1.00 74.19 92 ASP A CA 1
ATOM 699 C C . ASP A 1 92 ? 8.883 12.670 -5.064 1.00 74.19 92 ASP A C 1
ATOM 701 O O . ASP A 1 92 ? 8.480 13.651 -4.419 1.00 74.19 92 ASP A O 1
ATOM 705 N N . GLU A 1 93 ? 10.159 12.560 -5.440 1.00 68.75 93 GLU A N 1
ATOM 706 C CA . GLU A 1 93 ? 11.193 13.553 -5.130 1.00 68.75 93 GLU A CA 1
ATOM 707 C C . GLU A 1 93 ? 10.986 14.922 -5.797 1.00 68.75 93 GLU A C 1
ATOM 709 O O . GLU A 1 93 ? 11.541 15.915 -5.321 1.00 68.75 93 GLU A O 1
ATOM 714 N N . ILE A 1 94 ? 10.194 14.999 -6.873 1.00 79.19 94 ILE A N 1
ATOM 715 C CA . ILE A 1 94 ? 9.840 16.265 -7.533 1.00 79.19 94 ILE A CA 1
ATOM 716 C C . ILE A 1 94 ? 8.514 16.838 -7.011 1.00 79.19 94 ILE A C 1
ATOM 718 O O . ILE A 1 94 ? 8.089 17.912 -7.443 1.00 79.19 94 ILE A O 1
ATOM 722 N N . GLY A 1 95 ? 7.885 16.163 -6.044 1.00 69.38 95 GLY A N 1
ATOM 723 C CA . GLY A 1 95 ? 6.652 16.586 -5.388 1.00 69.38 95 GLY A CA 1
ATOM 724 C C . GLY A 1 95 ? 5.377 16.224 -6.151 1.00 69.38 95 GLY A C 1
ATOM 725 O O . GLY A 1 95 ? 4.303 16.706 -5.779 1.00 69.38 95 GLY A O 1
ATOM 726 N N . ALA A 1 96 ? 5.456 15.395 -7.195 1.00 76.00 96 ALA A N 1
ATOM 727 C CA . ALA A 1 96 ? 4.274 14.916 -7.898 1.00 76.00 96 ALA A CA 1
ATOM 728 C C . ALA A 1 96 ? 3.534 13.876 -7.045 1.00 76.00 96 ALA A C 1
ATOM 730 O O . ALA A 1 96 ? 4.146 13.040 -6.381 1.00 76.00 96 ALA A O 1
ATOM 731 N N . LEU A 1 97 ? 2.199 13.938 -7.037 1.00 78.06 97 LEU A N 1
ATOM 732 C CA . LEU A 1 97 ? 1.370 12.995 -6.287 1.00 78.06 97 LEU A CA 1
ATOM 733 C C . LEU A 1 97 ? 1.457 11.603 -6.919 1.00 78.06 97 LEU A C 1
ATOM 735 O O . LEU A 1 97 ? 1.066 11.417 -8.068 1.00 78.06 97 LEU A O 1
ATOM 739 N N . VAL A 1 98 ? 1.900 10.632 -6.127 1.00 72.88 98 VAL A N 1
ATOM 740 C CA . VAL A 1 98 ? 1.993 9.217 -6.502 1.00 72.88 98 VAL A CA 1
ATOM 741 C C . VAL A 1 98 ? 0.767 8.465 -5.994 1.00 72.88 98 VAL A C 1
ATOM 743 O O . VAL A 1 98 ? 0.074 7.802 -6.757 1.00 72.88 98 VAL A O 1
ATOM 746 N N . CYS A 1 99 ? 0.452 8.594 -4.704 1.00 77.50 99 CYS A N 1
ATOM 747 C CA . CYS A 1 99 ? -0.658 7.880 -4.076 1.00 77.50 99 CYS A CA 1
ATOM 748 C C . CYS A 1 99 ? -1.391 8.779 -3.081 1.00 77.50 99 CYS A C 1
ATOM 750 O O . CYS A 1 99 ? -0.779 9.553 -2.349 1.00 77.50 99 CYS A O 1
ATOM 752 N N . ALA A 1 100 ? -2.714 8.647 -3.021 1.00 82.88 100 ALA A N 1
ATOM 753 C CA . ALA A 1 100 ? -3.532 9.253 -1.984 1.00 82.88 100 ALA A CA 1
ATOM 754 C C . ALA A 1 100 ? -4.386 8.179 -1.310 1.00 82.88 100 ALA A C 1
ATOM 756 O O . ALA A 1 100 ? -5.093 7.414 -1.968 1.00 82.88 100 ALA A O 1
ATOM 757 N N . ALA A 1 101 ? -4.351 8.142 0.016 1.00 81.38 101 ALA A N 1
ATOM 758 C CA . ALA A 1 101 ? -5.104 7.193 0.817 1.00 81.38 101 ALA A CA 1
ATOM 759 C C . ALA A 1 101 ? -5.818 7.888 1.977 1.00 81.38 101 ALA A C 1
ATOM 761 O O . ALA A 1 101 ? -5.416 8.946 2.464 1.00 81.38 101 ALA A O 1
ATOM 762 N N . ARG A 1 102 ? -6.886 7.251 2.465 1.00 88.31 102 ARG A N 1
ATOM 763 C CA . ARG A 1 102 ? -7.559 7.651 3.702 1.00 88.31 102 ARG A CA 1
ATOM 764 C C . ARG A 1 102 ? -7.529 6.508 4.702 1.00 88.31 102 ARG A C 1
ATOM 766 O O . ARG A 1 102 ? -8.216 5.503 4.528 1.00 88.31 102 ARG A O 1
ATOM 773 N N . CYS A 1 103 ? -6.809 6.704 5.798 1.00 79.38 103 CYS A N 1
ATOM 774 C CA . CYS A 1 103 ? -6.668 5.708 6.852 1.00 79.38 103 CYS A CA 1
ATOM 775 C C . CYS A 1 103 ? -7.597 6.036 8.020 1.00 79.38 103 CYS A C 1
ATOM 777 O O . CYS A 1 103 ? -7.484 7.100 8.626 1.00 79.38 103 CYS A O 1
ATOM 779 N N . THR A 1 104 ? -8.497 5.109 8.357 1.00 86.44 104 THR A N 1
ATOM 780 C CA . THR A 1 104 ? -9.303 5.175 9.586 1.00 86.44 104 THR A CA 1
ATOM 781 C C . THR A 1 104 ? -8.709 4.224 10.617 1.00 86.44 104 THR A C 1
ATOM 783 O O . THR A 1 104 ? -8.688 3.014 10.411 1.00 86.44 104 THR A O 1
ATOM 786 N N . ILE A 1 105 ? -8.215 4.768 11.726 1.00 79.56 105 ILE A N 1
ATOM 787 C CA . ILE A 1 105 ? -7.520 4.035 12.784 1.00 79.56 105 ILE A CA 1
ATOM 788 C C . ILE A 1 105 ? -8.406 3.962 14.023 1.00 79.56 105 ILE A C 1
ATOM 790 O O . ILE A 1 105 ? -8.813 4.987 14.573 1.00 79.56 105 ILE A O 1
ATOM 794 N N . ALA A 1 106 ? -8.659 2.744 14.498 1.00 82.44 106 ALA A N 1
ATOM 795 C CA . ALA A 1 106 ? -9.279 2.522 15.796 1.00 82.44 106 ALA A CA 1
ATOM 796 C C . ALA A 1 106 ? -8.243 2.709 16.915 1.00 82.44 106 ALA A C 1
ATOM 798 O O . ALA A 1 106 ? -7.231 2.012 16.968 1.00 82.44 106 ALA A O 1
ATOM 799 N N . VAL A 1 107 ? -8.522 3.617 17.848 1.00 82.44 107 VAL A N 1
ATOM 800 C CA . VAL A 1 107 ? -7.733 3.815 19.068 1.00 82.44 107 VAL A CA 1
ATOM 801 C C . VAL A 1 107 ? -8.377 2.995 20.176 1.00 82.44 107 VAL A C 1
ATOM 803 O O . VAL A 1 107 ? -9.517 3.240 20.580 1.00 82.44 107 VAL A O 1
ATOM 806 N N . ARG A 1 108 ? -7.662 1.976 20.652 1.00 81.69 108 ARG A N 1
ATOM 807 C CA . ARG A 1 108 ? -8.111 1.108 21.742 1.00 81.69 108 ARG A CA 1
ATOM 808 C C . ARG A 1 108 ? -7.237 1.333 22.977 1.00 81.69 108 ARG A C 1
ATOM 810 O O . ARG A 1 108 ? -6.020 1.435 22.830 1.00 81.69 108 ARG A O 1
ATOM 817 N N . PRO A 1 109 ? -7.822 1.385 24.187 1.00 76.19 109 PRO A N 1
ATOM 818 C CA . PRO A 1 109 ? -7.036 1.357 25.414 1.00 76.19 109 PRO A CA 1
ATOM 819 C C . PRO A 1 109 ? -6.147 0.113 25.422 1.00 76.19 109 PRO A C 1
ATOM 821 O O . PRO A 1 109 ? -6.601 -0.970 25.039 1.00 76.19 109 PRO A O 1
ATOM 824 N N . ARG A 1 110 ? -4.896 0.248 25.876 1.00 62.75 110 ARG A N 1
ATOM 825 C CA . ARG A 1 110 ? -4.058 -0.920 26.165 1.00 62.75 110 ARG A CA 1
ATOM 826 C C . ARG A 1 110 ? -4.809 -1.792 27.168 1.00 62.75 110 ARG A C 1
ATOM 828 O O . ARG A 1 110 ? -5.137 -1.328 28.257 1.00 62.75 110 ARG A O 1
ATOM 835 N N . ARG A 1 111 ? -5.082 -3.049 26.808 1.00 58.66 111 ARG A N 1
ATOM 836 C CA . ARG A 1 111 ? -5.444 -4.048 27.815 1.00 58.66 111 ARG A CA 1
ATOM 837 C C . ARG A 1 111 ? -4.236 -4.178 28.738 1.00 58.66 111 ARG A C 1
ATOM 839 O O . ARG A 1 111 ? -3.146 -4.487 28.265 1.00 58.66 111 ARG A O 1
ATOM 846 N N . SER A 1 112 ? -4.415 -3.872 30.020 1.00 47.97 112 SER A N 1
ATOM 847 C CA . SER A 1 112 ? -3.441 -4.233 31.047 1.00 47.97 112 SER A CA 1
ATOM 848 C C . SER A 1 112 ? -3.223 -5.742 30.963 1.00 47.97 112 SER A C 1
ATOM 850 O O . SER A 1 112 ? -4.201 -6.489 30.866 1.00 47.97 112 SER A O 1
ATOM 852 N N . ALA A 1 113 ? -1.966 -6.182 30.939 1.00 55.78 113 ALA A N 1
ATOM 853 C CA . ALA A 1 113 ? -1.655 -7.600 31.033 1.00 55.78 113 ALA A CA 1
ATOM 854 C C . ALA A 1 113 ? -2.327 -8.188 32.292 1.00 55.78 113 ALA A C 1
ATOM 856 O O . ALA A 1 113 ? -2.341 -7.546 33.338 1.00 55.78 113 ALA A O 1
ATOM 857 N N . GLU A 1 114 ? -2.920 -9.372 32.123 1.00 51.22 114 GLU A N 1
ATOM 858 C CA . GLU A 1 114 ? -3.458 -10.276 33.150 1.00 51.22 114 GLU A CA 1
ATOM 859 C C . GLU A 1 114 ? -4.672 -9.800 33.974 1.00 51.22 114 GLU A C 1
ATOM 861 O O . GLU A 1 114 ? -4.587 -9.088 34.970 1.00 51.22 114 GLU A O 1
ATOM 866 N N . ARG A 1 115 ? -5.847 -10.346 33.634 1.00 45.53 115 ARG A N 1
ATOM 867 C CA . ARG A 1 115 ? -6.812 -10.755 34.662 1.00 45.53 115 ARG A CA 1
ATOM 868 C C . ARG A 1 115 ? -6.619 -12.251 34.867 1.00 45.53 115 ARG A C 1
ATOM 870 O O . ARG A 1 115 ? -6.904 -13.018 33.952 1.00 45.53 115 ARG A O 1
ATOM 877 N N . ALA A 1 116 ? -6.121 -12.633 36.042 1.00 49.59 116 ALA A N 1
ATOM 878 C CA . ALA A 1 116 ? -6.022 -14.026 36.461 1.00 49.59 116 ALA A CA 1
ATOM 879 C C . ALA A 1 116 ? -7.387 -14.741 36.329 1.00 49.59 116 ALA A C 1
ATOM 881 O O . ALA A 1 116 ? -8.433 -14.081 36.450 1.00 49.59 116 ALA A O 1
ATOM 882 N N . PRO A 1 117 ? -7.407 -16.065 36.076 1.00 49.25 117 PRO A N 1
ATOM 883 C CA . PRO A 1 117 ? -8.644 -16.830 35.986 1.00 49.25 117 PRO A CA 1
ATOM 884 C C . PRO A 1 117 ? -9.452 -16.661 37.274 1.00 49.25 117 PRO A C 1
ATO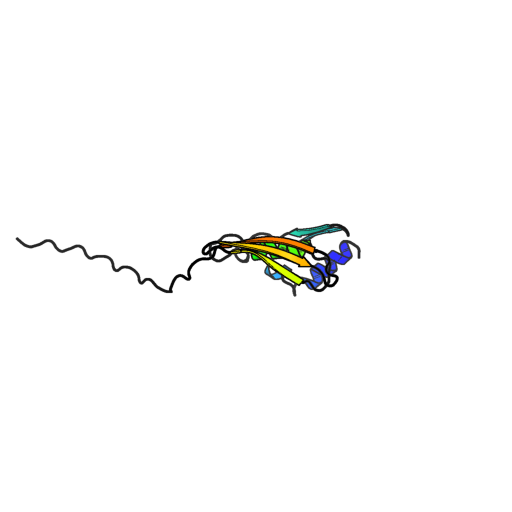M 886 O O . PRO A 1 117 ? -8.912 -16.772 38.371 1.00 49.25 117 PRO A O 1
ATOM 889 N N . ARG A 1 118 ? -10.752 -16.372 37.152 1.00 56.16 118 ARG A N 1
ATOM 890 C CA . ARG A 1 118 ? -11.653 -16.412 38.309 1.00 56.16 118 ARG A CA 1
ATOM 891 C C . ARG A 1 118 ? -11.695 -17.854 38.804 1.00 56.16 118 ARG A C 1
ATOM 893 O O . ARG A 1 118 ? -12.228 -18.704 38.096 1.00 56.16 118 ARG A O 1
ATOM 900 N N . GLU A 1 119 ? -11.140 -18.107 39.986 1.00 51.53 119 GLU A N 1
ATOM 901 C CA . GLU A 1 119 ? -11.293 -19.387 40.675 1.00 51.53 119 GLU A CA 1
ATOM 902 C C . GLU A 1 119 ? -12.781 -19.745 40.752 1.00 51.53 119 GLU A C 1
ATOM 904 O O . GLU A 1 119 ? -13.638 -18.908 41.070 1.00 51.53 119 GLU A O 1
ATOM 909 N N . ALA A 1 120 ? -13.087 -20.982 40.362 1.00 54.84 120 ALA A N 1
ATOM 910 C CA . ALA A 1 120 ? -14.430 -21.526 40.392 1.00 54.84 120 ALA A CA 1
ATOM 911 C C . ALA A 1 120 ? -14.959 -21.448 41.828 1.00 54.84 120 ALA A C 1
ATOM 913 O O . ALA A 1 120 ? -14.327 -21.937 42.759 1.00 54.84 120 ALA A O 1
ATOM 914 N N . ARG A 1 121 ? -16.122 -20.815 42.017 1.00 50.00 121 ARG A N 1
ATOM 915 C CA . ARG A 1 121 ? -16.807 -20.829 43.312 1.00 50.00 121 ARG A CA 1
ATOM 916 C C . ARG A 1 121 ? -17.146 -22.274 43.661 1.00 50.00 121 ARG A C 1
ATOM 918 O O . ARG A 1 121 ? -17.965 -22.880 42.973 1.00 50.00 121 ARG A O 1
ATOM 925 N N . GLU A 1 122 ? -16.554 -22.783 44.734 1.00 52.78 122 GLU A N 1
ATOM 926 C CA . GLU A 1 122 ? -16.977 -24.042 45.337 1.00 52.78 122 GLU A CA 1
ATOM 927 C C . GLU A 1 122 ? -18.466 -23.973 45.717 1.00 52.78 122 GLU A C 1
ATOM 929 O O . GLU A 1 122 ? -18.958 -22.921 46.157 1.00 52.78 122 GLU A O 1
ATOM 934 N N . PRO A 1 123 ? -19.216 -25.073 45.532 1.00 54.59 123 PRO A N 1
ATOM 935 C CA . PRO A 1 123 ? -20.592 -25.142 45.984 1.00 54.59 123 PRO A CA 1
ATOM 936 C C . PRO A 1 123 ? -20.611 -25.047 47.511 1.00 54.59 123 PRO A C 1
ATOM 938 O O . PRO A 1 123 ? -19.888 -25.758 48.204 1.00 54.59 123 PRO A O 1
ATOM 941 N N . ARG A 1 124 ? -21.447 -24.149 48.043 1.00 54.16 124 ARG A N 1
ATOM 942 C CA . ARG A 1 124 ? -21.670 -24.043 49.488 1.00 54.16 124 ARG A CA 1
ATOM 943 C C . ARG A 1 124 ? -22.177 -25.391 49.996 1.00 54.16 124 ARG A C 1
ATOM 945 O O . ARG A 1 124 ? -23.262 -25.812 49.598 1.00 54.16 124 ARG A O 1
ATOM 952 N N . ALA A 1 125 ? -21.396 -26.034 50.862 1.00 53.88 125 ALA A N 1
ATOM 953 C CA . ALA A 1 125 ? -21.853 -27.175 51.637 1.00 53.88 125 ALA A CA 1
ATOM 954 C C . ALA A 1 125 ? -23.140 -26.777 52.374 1.00 53.88 125 ALA A C 1
ATOM 956 O O . ALA A 1 125 ? -23.204 -25.724 53.016 1.00 53.88 125 ALA A O 1
ATOM 957 N N . GLY A 1 126 ? -24.183 -27.583 52.180 1.00 48.62 126 GLY A N 1
ATOM 958 C CA . GLY A 1 126 ? -25.466 -27.426 52.847 1.00 48.62 126 GLY A CA 1
ATOM 959 C C . GLY A 1 126 ? -25.288 -27.465 54.360 1.00 48.62 126 GLY A C 1
ATOM 960 O O . GLY A 1 126 ? -24.505 -28.259 54.876 1.00 48.62 126 GLY A O 1
ATOM 961 N N . GLY A 1 127 ? -26.000 -26.567 55.037 1.00 46.19 127 GLY A N 1
ATOM 962 C CA . GLY A 1 127 ? -26.080 -26.522 56.488 1.00 46.19 127 GLY A CA 1
ATOM 963 C C . GLY A 1 127 ? -26.740 -27.776 57.054 1.00 46.19 127 GLY A C 1
ATOM 964 O O . GLY A 1 127 ? -27.643 -28.350 56.446 1.00 46.19 127 GLY A O 1
ATOM 965 N N . GLU A 1 128 ? -26.225 -28.159 58.213 1.00 45.62 128 GLU A N 1
ATOM 966 C CA . GLU A 1 128 ? -26.588 -29.294 59.053 1.00 45.62 128 GLU A CA 1
ATOM 967 C C . GLU A 1 128 ? -28.068 -29.306 59.471 1.00 45.62 128 GLU A C 1
ATOM 969 O O . GLU A 1 128 ? -28.688 -28.257 59.672 1.00 45.62 128 GLU A O 1
ATOM 974 N N . ALA A 1 129 ? -28.581 -30.519 59.681 1.00 41.72 129 ALA A N 1
ATOM 975 C CA . ALA A 1 129 ? -29.609 -30.838 60.666 1.00 41.72 129 ALA A CA 1
ATOM 976 C C . ALA A 1 129 ? -29.203 -32.133 61.379 1.00 41.72 129 ALA A C 1
ATOM 978 O O . ALA A 1 129 ? -28.706 -33.044 60.674 1.00 41.72 129 ALA A O 1
#

Secondary structure (DSSP, 8-state):
--HHHHHHHHHHHGGGSSHHHHTEEEEEEETTEEEEEE---GGGB-TTSSB-HHHHHHHHHHHH--SS--EEEEEEEEE-SSEEEEEEEEE-TT--EEEEEEEEEE--PPPPS--------PPPPPPP-

Foldseek 3Di:
DDFVVVQVVCVVCCVVDPCVVQVKHWPDDDPVWTAIDGDDDPVQDDPVRHGDVVVVVVRQLVRQDDDADKDKDWDWPADDPFKTKTWIFIAHPVRHTRDIDIDIDGDDPPDDPDDDDDPDDDDPDDDDD

pLDDT: mean 75.01, std 13.42, range [41.72, 92.19]